Protein AF-A0A8I0L3X8-F1 (afdb_monomer)

Sequence (88 aa):
IQYRNTDSVSAKRLAEYYGKNIYVVQNPPAEPLTRVELDDVYELPYQRACHPSYEEEGGVPALREVKFSLTSVRGCFGGCSFCALTFH

Mean predicted aligned error: 8.25 Å

Radius of gyration: 18.74 Å; Cα contacts (8 Å, |Δi|>4): 57; chains: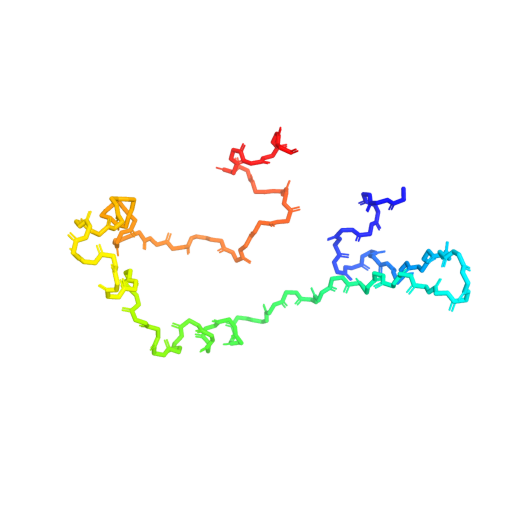 1; bounding box: 41×35×48 Å

pLDDT: mean 83.18, std 13.55, range [44.28, 96.06]

Solvent-accessible surface area (backbone atoms only — not comparable to full-atom values): 6050 Å² total; per-residue (Å²): 115,68,86,62,40,72,46,48,86,70,25,59,72,44,75,45,83,49,83,93,88,39,70,53,70,46,71,47,51,74,72,81,72,53,72,65,61,45,50,56,61,70,66,48,92,66,83,89,64,76,64,73,85,34,54,88,74,72,46,59,72,69,51,71,76,51,70,83,63,78,86,88,68,96,74,80,90,71,78,56,98,84,53,85,68,69,82,118

InterPro domains:
  IPR007197 Radical SAM [SFLDS00029] (2-88)
  IPR013704 UPF0313, N-terminal [PF08497] (2-69)
  IPR022946 Uncharacterised protein family UPF0313 [PTHR32331] (2-88)
  IPR022946 Uncharacterised protein family UPF0313 [SFLDG01069] (2-88)

Secondary structure (DSSP, 8-state):
-GGGGSSTTT---EEEEETTTEEEEEPPPPPPPPHHHHHHHHHS----S--GGGTTTT--HHHHHHTT----SS--SS--TT-GGGG-

Organism: NCBI:txid611301

Foldseek 3Di:
DVVQQLAQPRHDWDWDDDPPRDIDIDHGDDDQDDPVRVVVVVPPPDPLAFDVVCVVVVGDPVCVVCSPPDDPDSDDSLPDPPDPVVVD

Structure (mmCIF, N/CA/C/O backbone):
data_AF-A0A8I0L3X8-F1
#
_entry.id   AF-A0A8I0L3X8-F1
#
loop_
_atom_site.group_PDB
_atom_site.id
_atom_site.type_symbol
_atom_site.label_atom_id
_atom_site.label_alt_id
_atom_site.label_comp_id
_atom_site.label_asym_id
_atom_site.label_entity_id
_atom_site.label_seq_id
_atom_site.pdbx_PDB_ins_code
_atom_site.Cartn_x
_atom_site.Cartn_y
_atom_site.Cartn_z
_atom_site.occupancy
_atom_site.B_iso_or_equiv
_atom_site.auth_seq_id
_atom_site.auth_comp_id
_atom_site.auth_asym_id
_atom_site.auth_atom_id
_atom_site.pdbx_PDB_model_num
ATOM 1 N N . ILE A 1 1 ? 15.357 -14.755 -11.476 1.00 72.00 1 ILE A N 1
ATOM 2 C CA . ILE A 1 1 ? 14.712 -13.703 -12.304 1.00 72.00 1 ILE A CA 1
ATOM 3 C C . ILE A 1 1 ? 13.725 -12.909 -11.455 1.00 72.00 1 ILE A C 1
ATOM 5 O O . ILE A 1 1 ? 13.947 -11.719 -11.296 1.00 72.00 1 ILE A O 1
ATOM 9 N N . GLN A 1 2 ? 12.744 -13.562 -10.825 1.00 72.00 2 GLN A N 1
ATOM 10 C CA . GLN A 1 2 ? 11.741 -12.938 -9.949 1.00 72.00 2 GLN A CA 1
ATOM 11 C C . GLN A 1 2 ? 12.318 -11.981 -8.886 1.00 72.00 2 GLN A C 1
ATOM 13 O O . GLN A 1 2 ? 12.021 -10.799 -8.937 1.00 72.00 2 GLN A O 1
ATOM 18 N N . TYR A 1 3 ? 13.221 -12.442 -8.007 1.00 75.31 3 TYR A N 1
ATOM 19 C CA . TYR A 1 3 ? 13.795 -11.617 -6.920 1.00 75.31 3 TYR A CA 1
ATOM 20 C C . TYR A 1 3 ? 14.512 -10.336 -7.390 1.00 75.31 3 TYR A C 1
ATOM 22 O O . TYR A 1 3 ? 14.642 -9.382 -6.644 1.00 75.31 3 TYR A O 1
ATOM 30 N N . ARG A 1 4 ? 14.988 -10.302 -8.641 1.00 81.56 4 ARG A N 1
ATOM 31 C CA . ARG A 1 4 ? 15.675 -9.133 -9.219 1.00 81.56 4 ARG A CA 1
ATOM 32 C C . ARG A 1 4 ? 14.712 -8.121 -9.851 1.00 81.56 4 ARG A C 1
ATOM 34 O O . ARG A 1 4 ? 15.174 -7.203 -10.511 1.00 81.56 4 ARG A O 1
ATOM 41 N N . ASN A 1 5 ? 13.404 -8.361 -9.773 1.00 84.38 5 ASN A N 1
ATOM 42 C CA . ASN A 1 5 ? 12.376 -7.528 -10.397 1.00 84.38 5 ASN A CA 1
ATOM 43 C C . ASN A 1 5 ? 11.225 -7.215 -9.427 1.00 84.38 5 ASN A C 1
ATOM 45 O O . ASN A 1 5 ? 10.079 -7.078 -9.850 1.00 84.38 5 ASN A O 1
ATOM 49 N N . THR A 1 6 ? 11.520 -7.150 -8.127 1.00 78.50 6 THR A N 1
ATOM 50 C CA . THR A 1 6 ? 10.537 -6.880 -7.065 1.00 78.50 6 THR A CA 1
ATOM 51 C C . THR A 1 6 ? 10.537 -5.433 -6.578 1.00 78.50 6 THR A C 1
ATOM 53 O O . THR A 1 6 ? 9.541 -5.016 -5.995 1.00 78.50 6 THR A O 1
ATOM 56 N N . ASP A 1 7 ? 11.598 -4.659 -6.818 1.00 83.44 7 ASP A N 1
ATOM 57 C CA . ASP A 1 7 ? 11.695 -3.246 -6.432 1.00 83.44 7 ASP A CA 1
ATOM 58 C C . ASP A 1 7 ? 11.597 -2.302 -7.643 1.00 83.44 7 ASP A C 1
ATOM 60 O O . ASP A 1 7 ? 11.961 -2.672 -8.758 1.00 83.44 7 ASP A O 1
ATOM 64 N N . SER A 1 8 ? 11.108 -1.076 -7.430 1.00 85.94 8 SER A N 1
ATOM 65 C CA . SER A 1 8 ? 10.905 -0.081 -8.497 1.00 85.94 8 SER A CA 1
ATOM 66 C C . SER A 1 8 ? 12.202 0.353 -9.189 1.00 85.94 8 SER A C 1
ATOM 68 O O . SER A 1 8 ? 12.181 0.702 -10.366 1.00 85.94 8 SER A O 1
ATOM 70 N N . VAL A 1 9 ? 13.339 0.262 -8.490 1.00 86.19 9 VAL A N 1
ATOM 71 C CA . VAL A 1 9 ? 14.634 0.765 -8.963 1.00 86.19 9 VAL A CA 1
ATOM 72 C C . VAL A 1 9 ? 15.298 -0.214 -9.933 1.00 86.19 9 VAL A C 1
ATOM 74 O O . VAL A 1 9 ? 15.841 0.192 -10.962 1.00 86.19 9 VAL A O 1
ATOM 77 N N . SER A 1 10 ? 15.301 -1.506 -9.603 1.00 87.50 10 SER A N 1
ATOM 78 C CA . SER A 1 10 ? 16.050 -2.529 -10.341 1.00 87.50 10 SER A CA 1
ATOM 79 C C . SER A 1 10 ? 15.190 -3.356 -11.301 1.00 87.50 10 SER A C 1
ATOM 81 O O . SER A 1 10 ? 15.729 -3.970 -12.235 1.00 87.50 10 SER A O 1
ATOM 83 N N . ALA A 1 11 ? 13.865 -3.351 -11.115 1.00 88.81 11 ALA A N 1
ATOM 84 C CA . ALA A 1 11 ? 12.957 -4.156 -11.913 1.00 88.81 11 ALA A CA 1
ATOM 85 C C . ALA A 1 11 ? 12.851 -3.710 -13.370 1.00 88.81 11 ALA A C 1
ATOM 87 O O . ALA A 1 11 ? 12.909 -2.537 -13.734 1.00 88.81 11 ALA A O 1
ATOM 88 N N . LYS A 1 12 ? 12.620 -4.700 -14.228 1.00 90.56 12 LYS A N 1
ATOM 89 C CA . LYS A 1 12 ? 12.364 -4.536 -15.654 1.00 90.56 12 LYS A CA 1
ATOM 90 C C . LYS A 1 12 ? 11.030 -5.172 -16.005 1.00 90.56 12 LYS A C 1
ATOM 92 O O . LYS A 1 12 ? 10.560 -6.083 -15.329 1.00 90.56 12 LYS A O 1
ATOM 97 N N . ARG A 1 13 ? 10.436 -4.711 -17.107 1.00 91.88 13 ARG A N 1
ATOM 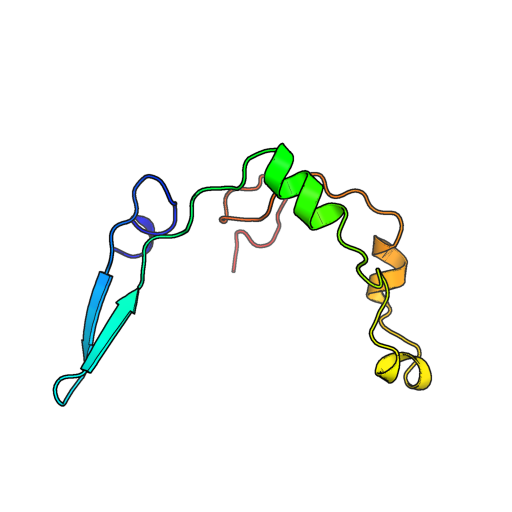98 C CA . ARG A 1 13 ? 9.241 -5.346 -17.663 1.00 91.88 13 ARG A CA 1
ATOM 99 C C . ARG A 1 13 ? 9.582 -6.781 -18.058 1.00 91.88 13 ARG A C 1
ATOM 101 O O . ARG A 1 13 ? 10.525 -6.998 -18.820 1.00 91.88 13 ARG A O 1
ATOM 108 N N . LEU A 1 14 ? 8.801 -7.733 -17.562 1.00 91.81 14 LEU A N 1
ATOM 109 C CA . LEU A 1 14 ? 8.900 -9.139 -17.939 1.00 91.81 14 LEU A CA 1
ATOM 110 C C . LEU A 1 14 ? 7.732 -9.482 -18.863 1.00 91.81 14 LEU A C 1
ATOM 112 O O . LEU A 1 14 ? 6.614 -9.013 -18.657 1.00 91.81 14 LEU A O 1
ATOM 116 N N . ALA A 1 15 ? 8.000 -10.278 -19.892 1.00 92.75 15 ALA A N 1
ATOM 117 C CA . ALA A 1 15 ? 6.986 -10.775 -20.808 1.00 92.75 15 ALA A CA 1
ATOM 118 C C . ALA A 1 15 ? 7.187 -12.278 -20.991 1.00 92.75 15 ALA A C 1
ATOM 120 O O . ALA A 1 15 ? 8.256 -12.714 -21.419 1.00 92.75 15 ALA A O 1
ATOM 121 N N . GLU A 1 16 ? 6.164 -13.053 -20.655 1.00 92.25 16 GLU A N 1
ATOM 122 C CA . GLU A 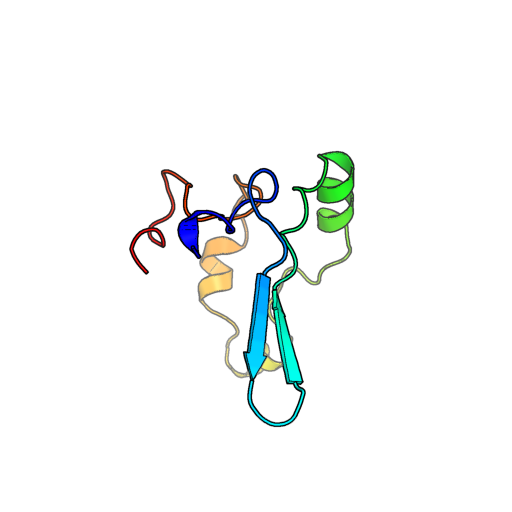1 16 ? 6.143 -14.500 -20.839 1.00 92.25 16 GLU A CA 1
ATOM 123 C C . GLU A 1 16 ? 5.176 -14.847 -21.967 1.00 92.25 16 GLU A C 1
ATOM 125 O O . GLU A 1 16 ? 4.021 -14.418 -21.967 1.00 92.25 16 GLU A O 1
ATOM 130 N N . TYR A 1 17 ? 5.661 -15.598 -22.954 1.00 93.19 17 TYR A N 1
ATOM 131 C CA . TYR A 1 17 ? 4.833 -16.077 -24.053 1.00 93.19 17 TYR A CA 1
ATOM 132 C C . TYR A 1 17 ? 3.994 -17.271 -23.603 1.00 93.19 17 TYR A C 1
ATOM 134 O O . TYR A 1 17 ? 4.532 -18.254 -23.095 1.00 93.19 17 TYR A O 1
ATOM 142 N N . TYR A 1 18 ? 2.690 -17.213 -23.855 1.00 90.19 18 TYR A N 1
ATOM 143 C CA . TYR A 1 18 ? 1.750 -18.260 -23.487 1.00 90.19 18 TYR A CA 1
ATOM 144 C C . TYR A 1 18 ? 0.866 -18.655 -24.678 1.00 90.19 18 TYR A C 1
ATOM 146 O O . TYR A 1 18 ? -0.045 -17.933 -25.079 1.00 90.19 18 TYR A O 1
ATOM 154 N N . GLY A 1 19 ? 1.101 -19.845 -25.239 1.00 86.00 19 GLY A N 1
ATOM 155 C CA . GLY A 1 19 ? 0.209 -20.458 -26.230 1.00 86.00 19 GLY A CA 1
ATOM 156 C C . GLY A 1 19 ? -0.056 -19.597 -27.474 1.00 86.00 19 GLY A C 1
ATOM 157 O O . GLY A 1 19 ? 0.865 -19.038 -28.045 1.00 86.00 19 GLY A O 1
ATOM 158 N N . LYS A 1 20 ? -1.312 -19.549 -27.943 1.00 81.44 20 LYS A N 1
ATOM 159 C CA . LYS A 1 20 ? -1.753 -18.945 -29.220 1.00 81.44 20 LYS A CA 1
ATOM 160 C C . LYS A 1 20 ? -1.590 -17.410 -29.262 1.00 81.44 20 LYS A C 1
ATOM 162 O O . LYS A 1 20 ? -2.588 -16.696 -29.253 1.00 81.44 20 LYS A O 1
ATOM 167 N N . ASN A 1 21 ? -0.360 -16.905 -29.350 1.00 87.50 21 ASN A N 1
ATOM 168 C CA . ASN A 1 21 ? -0.040 -15.475 -29.476 1.00 87.50 21 ASN A CA 1
ATOM 169 C C . ASN A 1 21 ? -0.459 -14.600 -28.277 1.00 87.50 21 ASN A C 1
ATOM 171 O O . ASN A 1 21 ? -0.798 -13.431 -28.461 1.00 87.50 21 ASN A O 1
ATOM 175 N N . ILE A 1 22 ? -0.438 -15.134 -27.052 1.00 93.88 22 ILE A N 1
ATOM 176 C CA . ILE A 1 22 ? -0.713 -14.354 -25.836 1.00 93.88 22 ILE A CA 1
ATOM 177 C C . ILE A 1 22 ? 0.600 -14.104 -25.098 1.00 93.88 22 ILE A C 1
ATOM 179 O O . ILE A 1 22 ? 1.455 -14.983 -25.019 1.00 93.88 22 ILE A O 1
ATOM 183 N N . TYR A 1 23 ? 0.748 -12.904 -24.541 1.00 93.75 23 TYR A N 1
ATOM 184 C CA . TYR A 1 23 ? 1.828 -12.573 -23.621 1.00 93.75 23 TYR A CA 1
ATOM 185 C C . TYR A 1 23 ? 1.251 -12.188 -22.266 1.00 93.75 23 TYR A C 1
ATOM 187 O O . TYR A 1 23 ? 0.354 -11.347 -22.186 1.00 93.75 23 TYR A O 1
ATOM 195 N N . VAL A 1 24 ? 1.804 -12.761 -21.201 1.00 92.75 24 VAL A N 1
ATOM 196 C CA . VAL A 1 24 ? 1.615 -12.251 -19.844 1.00 92.75 24 VAL A CA 1
ATOM 197 C C . VAL A 1 24 ? 2.709 -11.225 -19.597 1.00 92.75 24 VAL A C 1
ATOM 199 O O . VAL A 1 24 ? 3.895 -11.548 -19.647 1.00 92.75 24 VAL A O 1
ATOM 202 N N . VAL A 1 25 ? 2.314 -9.972 -19.374 1.00 92.00 25 VAL A N 1
ATOM 203 C CA . VAL A 1 25 ? 3.247 -8.864 -19.150 1.00 92.00 25 VAL A CA 1
ATOM 204 C C . VAL A 1 25 ? 3.194 -8.443 -17.691 1.00 92.00 25 VAL A C 1
ATOM 206 O O . VAL A 1 25 ? 2.179 -7.933 -17.221 1.00 92.00 25 VAL A O 1
ATOM 209 N N . GLN A 1 26 ? 4.315 -8.600 -16.993 1.00 90.75 26 GLN A N 1
ATOM 210 C CA . GLN A 1 26 ? 4.520 -8.008 -15.679 1.00 90.75 26 GLN A CA 1
ATOM 211 C C . GLN A 1 26 ? 5.202 -6.652 -15.866 1.00 90.75 26 GLN A C 1
ATOM 213 O O . GLN A 1 26 ? 6.352 -6.568 -16.308 1.00 90.75 26 GLN A O 1
ATOM 218 N N . ASN A 1 27 ? 4.486 -5.575 -15.547 1.00 91.62 27 ASN A N 1
ATOM 219 C CA . ASN A 1 27 ? 5.083 -4.245 -15.511 1.00 91.62 27 ASN A CA 1
ATOM 220 C C . ASN A 1 27 ? 5.986 -4.092 -14.273 1.00 91.62 27 ASN A C 1
ATOM 222 O O . ASN A 1 27 ? 5.721 -4.737 -13.256 1.00 91.62 27 ASN A O 1
ATOM 226 N N . PRO A 1 28 ? 7.036 -3.251 -14.347 1.00 89.38 28 PRO A N 1
ATOM 227 C CA . PRO A 1 28 ? 7.811 -2.883 -13.169 1.00 89.38 28 PRO A CA 1
ATOM 228 C C . PRO A 1 28 ? 6.906 -2.325 -12.057 1.00 89.38 28 PRO A C 1
ATOM 230 O O . PRO A 1 28 ? 5.893 -1.691 -12.377 1.00 89.38 28 PRO A O 1
ATOM 233 N N . PRO A 1 29 ? 7.255 -2.531 -10.774 1.00 84.88 29 PRO A N 1
ATOM 234 C CA . PRO A 1 29 ? 6.581 -1.871 -9.662 1.00 84.88 29 PRO A CA 1
ATOM 235 C C . PRO A 1 29 ? 6.625 -0.347 -9.816 1.00 84.88 29 PRO A C 1
ATOM 237 O O . PRO A 1 29 ? 7.600 0.201 -10.330 1.00 84.88 29 PRO A O 1
ATOM 240 N N . ALA A 1 30 ? 5.575 0.335 -9.361 1.00 87.75 30 ALA A N 1
ATOM 241 C CA . ALA A 1 30 ? 5.565 1.792 -9.311 1.00 87.75 30 ALA A CA 1
ATOM 242 C C . ALA A 1 30 ? 6.560 2.307 -8.262 1.00 87.75 30 ALA A C 1
ATOM 244 O O . ALA A 1 30 ? 6.803 1.643 -7.251 1.00 87.75 30 ALA A O 1
ATOM 245 N N . GLU A 1 31 ? 7.103 3.502 -8.494 1.00 88.38 31 GLU A N 1
ATOM 246 C CA . GLU A 1 31 ? 7.901 4.188 -7.480 1.00 88.38 31 GLU A CA 1
ATOM 247 C C . GLU A 1 31 ? 7.063 4.480 -6.227 1.00 88.38 31 GLU A C 1
ATOM 249 O O . GLU A 1 31 ? 5.854 4.726 -6.334 1.00 88.38 31 GLU A O 1
ATOM 254 N N . PRO A 1 32 ? 7.678 4.473 -5.030 1.00 85.19 32 PRO A N 1
ATOM 255 C CA . PRO A 1 32 ? 6.996 4.892 -3.819 1.00 85.19 32 PRO A CA 1
ATOM 256 C C . PRO A 1 32 ? 6.471 6.322 -3.951 1.00 85.19 32 PRO A C 1
ATOM 258 O O . PRO A 1 32 ? 7.172 7.208 -4.439 1.00 85.19 32 PRO A O 1
ATOM 261 N N . LEU A 1 33 ? 5.260 6.551 -3.441 1.00 89.50 33 LEU A N 1
ATOM 262 C CA . LEU A 1 33 ? 4.676 7.887 -3.380 1.00 89.50 33 LEU A CA 1
ATOM 263 C C . LEU A 1 33 ? 5.575 8.845 -2.594 1.00 89.50 33 LEU A C 1
ATOM 265 O O . LEU A 1 33 ? 6.182 8.487 -1.568 1.00 89.50 33 LEU A O 1
ATOM 269 N N . THR A 1 34 ? 5.600 10.099 -3.037 1.00 92.56 34 THR A N 1
ATOM 270 C CA . THR A 1 34 ? 6.167 11.191 -2.249 1.00 92.56 34 THR A CA 1
ATOM 271 C C . THR A 1 34 ? 5.405 11.347 -0.930 1.00 92.56 34 THR A C 1
ATOM 273 O O . THR A 1 34 ? 4.330 10.788 -0.718 1.00 92.56 34 THR A O 1
ATOM 276 N N . ARG A 1 35 ? 5.974 12.099 0.021 1.00 90.62 35 ARG A N 1
ATOM 277 C CA . ARG A 1 35 ? 5.277 12.382 1.285 1.00 90.62 35 ARG A CA 1
ATOM 278 C C . ARG A 1 35 ? 3.923 13.055 1.041 1.00 90.62 35 ARG A C 1
ATOM 280 O O . ARG A 1 35 ? 2.958 12.585 1.612 1.00 90.62 35 ARG A O 1
ATOM 287 N N . VAL A 1 36 ? 3.880 14.072 0.182 1.00 96.06 36 VAL A N 1
ATOM 288 C CA . VAL A 1 36 ? 2.654 14.832 -0.100 1.00 96.06 36 VAL A CA 1
ATOM 289 C C . VAL A 1 36 ? 1.593 13.934 -0.731 1.00 96.06 36 VAL A C 1
ATOM 291 O O . VAL A 1 36 ? 0.499 13.846 -0.202 1.00 96.06 36 VAL A O 1
ATOM 294 N N . GLU A 1 37 ? 1.943 13.170 -1.771 1.00 94.75 37 GLU A N 1
ATOM 295 C CA . GLU A 1 37 ? 0.989 12.249 -2.409 1.00 94.75 37 GLU A CA 1
ATOM 296 C C . GLU A 1 37 ? 0.457 11.187 -1.438 1.00 94.75 37 GLU A C 1
ATOM 298 O O . GLU A 1 37 ? -0.704 10.793 -1.515 1.00 94.75 37 GLU A O 1
ATOM 303 N N . LEU A 1 38 ? 1.301 10.695 -0.524 1.00 91.69 38 LEU A N 1
ATOM 304 C CA . LEU A 1 38 ? 0.851 9.753 0.493 1.00 91.69 38 LEU A CA 1
ATOM 305 C C . LEU A 1 38 ? -0.097 10.423 1.493 1.00 91.69 38 LEU A C 1
ATOM 307 O O . LEU A 1 38 ? -1.117 9.829 1.829 1.00 91.69 38 LEU A O 1
ATOM 311 N N . ASP A 1 39 ? 0.233 11.626 1.958 1.00 92.19 39 ASP A N 1
ATOM 312 C CA . ASP A 1 39 ? -0.608 12.385 2.884 1.00 92.19 39 ASP A CA 1
ATOM 313 C C . ASP A 1 39 ? -1.986 12.652 2.241 1.00 92.19 39 ASP A C 1
ATOM 315 O O . ASP A 1 39 ? -3.005 12.332 2.853 1.00 92.19 39 ASP A O 1
ATOM 319 N N . ASP A 1 40 ? -2.022 13.056 0.965 1.00 95.44 40 ASP A N 1
ATOM 320 C CA . ASP A 1 40 ? -3.256 13.263 0.191 1.00 95.44 40 ASP A CA 1
ATOM 321 C C . ASP A 1 40 ? -4.132 11.997 0.138 1.00 95.44 40 ASP A C 1
ATOM 323 O O . ASP A 1 40 ? -5.351 12.059 0.317 1.00 95.44 40 ASP A O 1
ATOM 327 N N . VAL A 1 41 ? -3.527 10.817 -0.072 1.00 92.50 41 VAL A N 1
ATOM 328 C CA . VAL A 1 41 ? -4.263 9.541 -0.041 1.00 92.50 41 VAL A CA 1
ATOM 329 C C . VAL A 1 41 ? -4.845 9.287 1.349 1.00 92.50 41 VAL A C 1
ATOM 331 O O . VAL A 1 41 ? -6.001 8.885 1.456 1.00 92.50 41 VAL A O 1
ATOM 334 N N . TYR A 1 42 ? -4.085 9.517 2.421 1.00 90.38 42 TYR A N 1
ATOM 335 C CA . TYR A 1 42 ? -4.557 9.289 3.795 1.00 90.38 42 TYR A CA 1
ATOM 336 C C . TYR A 1 42 ? -5.638 10.287 4.246 1.00 90.38 42 TYR A C 1
ATOM 338 O O . TYR A 1 42 ? -6.440 9.964 5.139 1.00 90.38 42 TYR A O 1
ATOM 346 N N . GLU A 1 43 ? -5.676 11.470 3.634 1.00 94.12 43 GLU A N 1
ATOM 347 C CA . GLU A 1 43 ? -6.688 12.504 3.858 1.00 94.12 43 GLU A CA 1
ATOM 348 C C . GLU A 1 43 ? -8.032 12.203 3.189 1.00 94.12 43 GLU A C 1
ATOM 350 O O . GLU A 1 43 ? -9.052 12.767 3.603 1.00 94.12 43 GLU A O 1
ATOM 355 N N . LEU A 1 44 ? -8.075 11.282 2.218 1.00 95.56 44 LEU A N 1
ATOM 356 C CA . LEU A 1 44 ? -9.331 10.865 1.598 1.00 95.56 44 LEU A CA 1
ATOM 357 C C . LEU A 1 44 ? -10.355 10.428 2.666 1.00 95.56 44 LEU A C 1
ATOM 359 O O . LEU A 1 44 ? -9.988 9.815 3.679 1.00 95.56 44 LEU A O 1
ATOM 363 N N . PRO A 1 45 ? -11.657 10.710 2.454 1.00 94.81 45 PRO A N 1
ATOM 364 C CA . PRO A 1 45 ? -12.715 10.479 3.437 1.00 94.81 45 PRO A CA 1
ATOM 365 C C . PRO A 1 45 ? -13.103 8.994 3.521 1.00 94.81 45 PRO A C 1
ATOM 367 O O . PRO A 1 45 ? -14.249 8.608 3.293 1.00 94.81 45 PRO A O 1
ATOM 370 N N . TYR A 1 46 ? -12.137 8.133 3.836 1.00 90.44 46 TYR A N 1
ATOM 371 C CA . TYR A 1 46 ? -12.376 6.721 4.081 1.00 90.44 46 TYR A CA 1
ATOM 372 C C . TYR A 1 46 ? -13.293 6.533 5.288 1.00 90.44 46 TYR A C 1
ATOM 374 O O . TYR A 1 46 ? -13.197 7.244 6.287 1.00 90.44 46 TYR A O 1
ATOM 382 N N . GLN A 1 47 ? -14.123 5.492 5.232 1.00 89.69 47 GLN A N 1
ATOM 383 C CA . GLN A 1 47 ? -15.052 5.157 6.310 1.00 89.69 47 GLN A CA 1
ATOM 384 C C . GLN A 1 47 ? -14.335 4.828 7.633 1.00 89.69 47 GLN A C 1
ATOM 386 O O . GLN A 1 47 ? -14.925 4.971 8.699 1.00 89.69 47 GLN A O 1
ATOM 391 N N . ARG A 1 48 ? -13.061 4.396 7.574 1.00 87.50 48 ARG A N 1
ATOM 392 C CA . ARG A 1 48 ? -12.232 4.002 8.736 1.00 87.50 48 ARG A CA 1
ATOM 393 C C . ARG A 1 48 ? -12.963 3.036 9.690 1.00 87.50 48 ARG A C 1
ATOM 395 O O . ARG A 1 48 ? -12.718 3.024 10.894 1.00 87.50 48 ARG A O 1
ATOM 402 N N . ALA A 1 49 ? -13.855 2.219 9.136 1.00 89.31 49 ALA A N 1
ATOM 403 C CA . ALA A 1 49 ? -14.641 1.210 9.828 1.00 89.31 49 ALA A CA 1
ATOM 404 C C . ALA A 1 49 ? -14.884 0.016 8.896 1.00 89.31 49 ALA A C 1
ATOM 406 O O . ALA A 1 49 ? -14.615 0.091 7.694 1.00 89.31 49 ALA A O 1
ATOM 407 N N . CYS A 1 50 ? -15.383 -1.091 9.446 1.00 90.25 50 CYS A N 1
ATOM 408 C CA . CYS A 1 50 ? -15.833 -2.208 8.626 1.00 90.25 50 CYS A CA 1
ATOM 409 C C . CYS A 1 50 ? -17.042 -1.800 7.773 1.00 90.25 50 CYS A C 1
ATOM 411 O O . CYS A 1 50 ? -17.788 -0.885 8.118 1.00 90.25 50 CYS A O 1
ATOM 413 N N . HIS A 1 51 ? -17.230 -2.496 6.653 1.00 91.94 51 HIS A N 1
ATOM 414 C CA . HIS A 1 51 ? -18.404 -2.298 5.811 1.00 91.94 51 HIS A CA 1
ATOM 415 C C . HIS A 1 51 ? -19.687 -2.614 6.612 1.00 91.94 51 HIS A C 1
ATOM 417 O O . HIS A 1 51 ? -19.680 -3.610 7.341 1.00 91.94 51 HIS A O 1
ATOM 423 N N . PRO A 1 52 ? -20.786 -1.844 6.461 1.00 92.38 52 PRO A N 1
ATOM 424 C CA . PRO A 1 52 ? -21.997 -2.010 7.276 1.00 92.38 52 PRO A CA 1
ATOM 425 C C . PRO A 1 52 ? -22.608 -3.415 7.228 1.00 92.38 52 PRO A C 1
ATOM 427 O O . PRO A 1 52 ? -23.191 -3.871 8.199 1.00 92.38 52 PRO A O 1
ATOM 430 N N . SER A 1 53 ? -22.408 -4.145 6.124 1.00 94.06 53 SER A N 1
ATOM 431 C CA . SER A 1 53 ? -22.844 -5.545 5.990 1.00 94.06 53 SER A CA 1
ATOM 432 C C . SER A 1 53 ? -22.328 -6.468 7.099 1.00 94.06 53 SER A C 1
ATOM 434 O O . SER A 1 53 ? -22.949 -7.491 7.346 1.00 94.06 53 SER A O 1
ATOM 436 N N . TYR A 1 54 ? -21.206 -6.138 7.745 1.00 92.88 54 TYR A N 1
ATOM 437 C CA . TYR A 1 54 ? -20.657 -6.950 8.829 1.00 92.88 54 TYR A CA 1
ATOM 438 C C . TYR A 1 54 ? -21.256 -6.607 10.196 1.00 92.88 54 TYR A C 1
ATOM 440 O O . TYR A 1 54 ? -20.983 -7.319 11.155 1.00 92.88 54 TYR A O 1
ATOM 448 N N . GLU A 1 55 ? -22.041 -5.533 10.329 1.00 89.3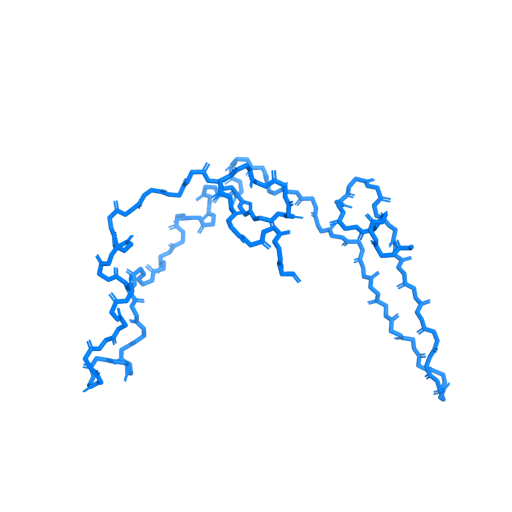8 55 GLU A N 1
ATOM 449 C CA . GLU A 1 55 ? -22.596 -5.116 11.625 1.00 89.38 55 GLU A CA 1
ATOM 450 C C . GLU A 1 55 ? -23.567 -6.157 12.192 1.00 89.38 55 GLU A C 1
ATOM 452 O O . GLU A 1 55 ? -23.502 -6.461 13.383 1.00 89.38 55 GLU A O 1
ATOM 457 N N . GLU A 1 56 ? -24.394 -6.769 11.338 1.00 91.56 56 GLU A N 1
ATOM 458 C CA . GLU A 1 56 ? -25.323 -7.841 11.729 1.00 91.56 56 GLU A CA 1
ATOM 459 C C . GLU A 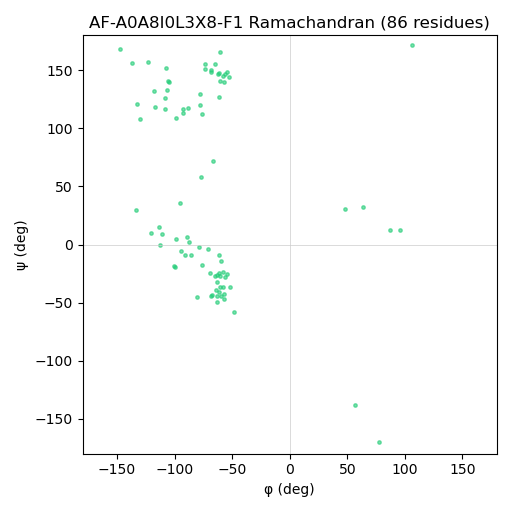1 56 ? -24.592 -9.110 12.202 1.00 91.56 56 GLU A C 1
ATOM 461 O O . GLU A 1 56 ? -25.092 -9.839 13.056 1.00 91.56 56 GLU A O 1
ATOM 466 N N . GLU A 1 57 ? -23.371 -9.337 11.709 1.00 92.06 57 GLU A N 1
ATOM 467 C CA . GLU A 1 57 ? -22.501 -10.458 12.085 1.00 92.06 57 GLU A CA 1
ATOM 468 C C . GLU A 1 57 ? -21.595 -10.137 13.293 1.00 92.06 57 GLU A C 1
ATOM 470 O O . GLU A 1 57 ? -20.736 -10.936 13.670 1.00 92.06 57 GLU A O 1
ATOM 475 N N . GLY A 1 58 ? -21.778 -8.974 13.932 1.00 90.69 58 GLY A N 1
ATOM 476 C CA . GLY A 1 58 ? -20.986 -8.544 15.092 1.00 90.69 58 GLY A CA 1
ATOM 477 C C . GLY A 1 58 ? -19.691 -7.796 14.746 1.00 90.69 58 GLY A C 1
ATOM 478 O O . GLY A 1 58 ? -18.861 -7.550 15.625 1.00 90.69 58 GLY A O 1
ATOM 479 N N . GLY A 1 59 ? -19.526 -7.391 13.488 1.00 91.50 59 GLY A N 1
ATOM 480 C CA . GLY A 1 59 ? -18.393 -6.622 12.982 1.00 91.50 59 GLY A CA 1
ATOM 481 C C . GLY A 1 59 ? -17.133 -7.458 12.754 1.00 91.50 59 GLY A C 1
ATOM 482 O O . GLY A 1 59 ? -17.136 -8.682 12.811 1.00 91.50 59 GLY A O 1
ATOM 483 N N . VAL A 1 60 ? -16.013 -6.778 12.493 1.00 93.38 60 VAL A N 1
ATOM 484 C CA . VAL A 1 60 ? -14.698 -7.418 12.318 1.00 93.38 60 VAL A CA 1
ATOM 485 C C . VAL A 1 60 ? -13.906 -7.299 13.628 1.00 93.38 60 VAL A C 1
ATOM 487 O O . VAL A 1 60 ? -13.443 -6.199 13.939 1.00 93.38 60 VAL A O 1
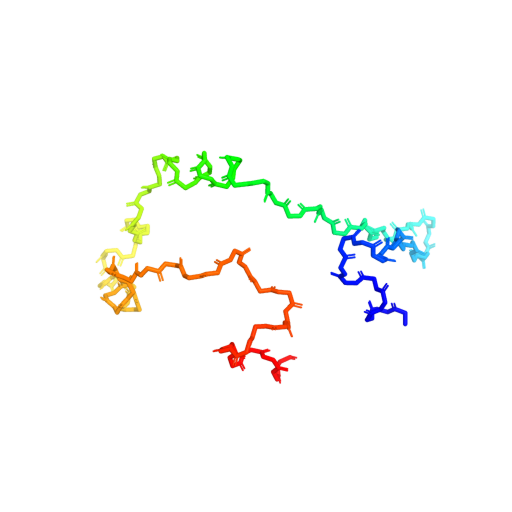ATOM 490 N N . PRO A 1 61 ? -13.682 -8.386 14.397 1.00 91.06 61 PRO A N 1
ATOM 491 C CA . PRO A 1 61 ? -13.046 -8.306 15.718 1.00 91.06 61 PRO A CA 1
ATOM 492 C C . PRO A 1 61 ? -11.652 -7.668 15.704 1.00 91.06 61 PRO A C 1
ATOM 494 O O . PRO A 1 61 ? -11.311 -6.904 16.607 1.00 91.06 61 PRO A O 1
ATOM 497 N N . ALA A 1 62 ? -10.869 -7.927 14.651 1.00 88.25 62 ALA A N 1
ATOM 498 C CA . ALA A 1 62 ? -9.531 -7.362 14.478 1.00 88.25 62 ALA A CA 1
ATOM 499 C C . ALA A 1 62 ? -9.537 -5.825 14.409 1.00 88.25 62 ALA A C 1
ATOM 501 O O . ALA A 1 62 ? -8.566 -5.192 14.818 1.00 88.25 62 ALA A O 1
ATOM 502 N N . LEU A 1 63 ? -10.641 -5.212 13.963 1.00 89.56 63 LEU A N 1
ATOM 503 C CA . LEU A 1 63 ? -10.767 -3.757 13.901 1.00 89.56 63 LEU A CA 1
ATOM 504 C 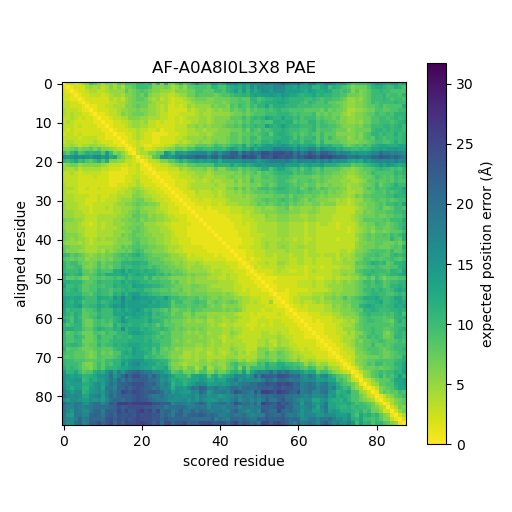C . LEU A 1 63 ? -10.690 -3.125 15.294 1.00 89.56 63 LEU A C 1
ATOM 506 O O . LEU A 1 63 ? -10.157 -2.028 15.426 1.00 89.56 63 LEU A O 1
ATOM 510 N N . ARG A 1 64 ? -11.173 -3.814 16.339 1.00 88.25 64 ARG A N 1
ATOM 511 C CA . ARG A 1 64 ? -11.112 -3.320 17.723 1.00 88.25 64 ARG A CA 1
ATOM 512 C C . ARG A 1 64 ? -9.673 -3.126 18.194 1.00 88.25 64 ARG A C 1
ATOM 514 O O . ARG A 1 64 ? -9.393 -2.130 18.850 1.00 88.25 64 ARG A O 1
ATOM 521 N N . GLU A 1 65 ? -8.794 -4.058 17.838 1.00 89.56 65 GLU A N 1
ATOM 522 C CA . GLU A 1 65 ? -7.379 -4.032 18.216 1.00 89.56 65 GLU A CA 1
ATOM 523 C C . GLU A 1 65 ? -6.641 -2.874 17.532 1.00 89.56 65 GLU A C 1
ATOM 525 O O . GLU A 1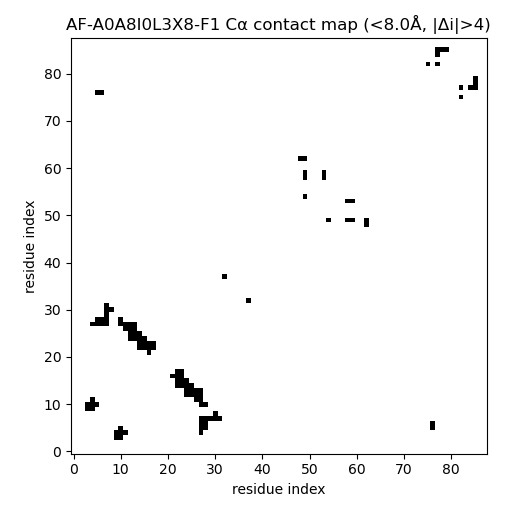 65 ? -5.883 -2.141 18.161 1.00 89.56 65 GLU A O 1
ATOM 530 N N . VAL A 1 66 ? -6.903 -2.664 16.239 1.00 88.75 66 VAL A N 1
ATOM 531 C CA . VAL A 1 66 ? -6.141 -1.706 15.422 1.00 88.75 66 VAL A CA 1
ATOM 532 C C . VAL A 1 66 ? -6.767 -0.310 15.339 1.00 88.75 66 VAL A C 1
ATOM 534 O O . VAL A 1 66 ? -6.144 0.592 14.782 1.00 88.75 66 VAL A O 1
ATOM 537 N N . LYS A 1 67 ? -7.971 -0.092 15.893 1.00 88.50 67 LYS A N 1
ATOM 538 C CA . LYS A 1 67 ? -8.772 1.142 15.720 1.00 88.50 67 LYS A CA 1
ATOM 539 C C . LYS A 1 67 ? -8.015 2.436 16.028 1.00 88.50 67 LYS A C 1
ATOM 541 O O . LYS A 1 67 ? -8.247 3.447 15.374 1.00 88.50 67 LYS A O 1
ATOM 546 N N . PHE A 1 68 ? -7.144 2.401 17.033 1.00 88.75 68 PHE A N 1
ATOM 547 C CA . PHE A 1 68 ? -6.373 3.559 17.500 1.00 88.75 68 PHE A CA 1
ATOM 548 C C . PHE A 1 68 ? -4.871 3.409 17.243 1.00 88.75 68 PHE A C 1
ATOM 550 O O . PHE A 1 68 ? -4.060 4.119 17.836 1.00 88.75 68 PHE A O 1
ATOM 557 N N . SER A 1 69 ? -4.493 2.458 16.389 1.00 87.44 69 SER A N 1
ATOM 558 C CA . SER A 1 69 ? -3.101 2.248 16.012 1.00 87.44 69 SER A CA 1
ATOM 559 C C . SER A 1 69 ? -2.605 3.351 15.074 1.00 87.44 69 SER A C 1
ATOM 561 O O . SER A 1 69 ? -3.380 3.996 14.366 1.00 87.44 69 SER A O 1
ATOM 563 N N . LEU A 1 70 ? -1.290 3.561 15.077 1.00 83.94 70 LEU A N 1
ATOM 564 C CA . LEU A 1 70 ? -0.608 4.448 14.142 1.00 83.94 70 LEU A CA 1
ATOM 565 C C . LEU A 1 70 ? 0.152 3.612 13.118 1.00 83.94 70 LEU A C 1
ATOM 567 O O . LEU A 1 70 ? 0.900 2.700 13.476 1.00 83.94 70 LEU A O 1
ATOM 571 N N . THR A 1 71 ? 0.013 3.962 11.844 1.00 80.19 71 THR A N 1
ATOM 572 C CA . THR A 1 71 ? 0.791 3.342 10.773 1.00 80.19 71 THR A CA 1
ATOM 573 C C . THR A 1 71 ? 2.215 3.900 10.781 1.00 80.19 71 THR A C 1
ATOM 575 O O . THR A 1 71 ? 2.431 5.070 10.477 1.00 80.19 71 THR A O 1
ATOM 578 N N . SER A 1 72 ? 3.205 3.067 11.110 1.00 77.06 72 SER A N 1
ATOM 579 C CA . SER A 1 72 ? 4.622 3.469 11.169 1.00 77.06 72 SER A CA 1
ATOM 580 C C . SER A 1 72 ? 5.389 3.273 9.855 1.00 77.06 72 SER A C 1
ATOM 582 O O . SER A 1 72 ? 6.523 3.736 9.736 1.00 77.06 72 SER A O 1
ATOM 584 N N . VAL A 1 73 ? 4.795 2.605 8.857 1.00 75.19 73 VAL A N 1
ATOM 585 C CA . VAL A 1 73 ? 5.447 2.287 7.576 1.00 75.19 73 VAL A CA 1
ATOM 586 C C . VAL A 1 73 ? 4.563 2.511 6.361 1.00 75.19 73 VAL A C 1
ATOM 588 O O . VAL A 1 73 ? 3.343 2.438 6.424 1.00 75.19 73 VAL A O 1
ATOM 591 N N . ARG A 1 74 ? 5.202 2.729 5.212 1.00 76.38 74 ARG A N 1
ATOM 592 C CA . ARG A 1 74 ? 4.553 3.052 3.934 1.00 76.38 74 ARG A CA 1
ATOM 593 C C . ARG A 1 74 ? 4.319 1.815 3.052 1.00 76.38 74 ARG A C 1
ATOM 595 O O . 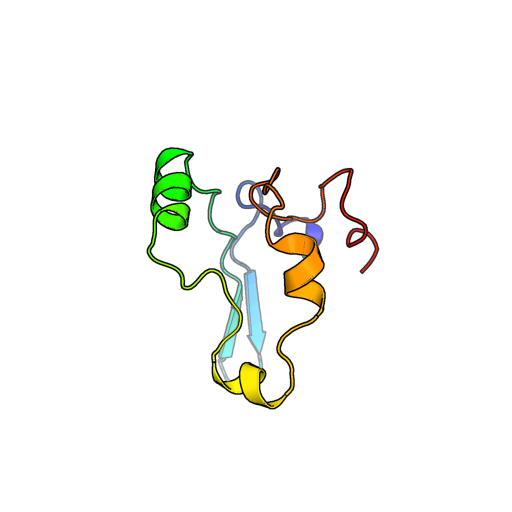ARG A 1 74 ? 4.452 1.892 1.838 1.00 76.38 74 ARG A O 1
ATOM 602 N N . GLY A 1 75 ? 4.005 0.675 3.669 1.00 65.12 75 GLY A N 1
ATOM 603 C CA . GLY A 1 75 ? 3.833 -0.620 2.997 1.00 65.12 75 GLY A CA 1
ATOM 604 C C . GLY A 1 75 ? 4.982 -1.606 3.235 1.00 65.12 75 GLY A C 1
ATOM 605 O O . GLY A 1 75 ? 5.999 -1.272 3.842 1.00 65.12 75 GLY A O 1
ATOM 606 N N . CYS A 1 76 ? 4.791 -2.849 2.783 1.00 60.66 76 CYS A N 1
ATOM 607 C CA . CYS A 1 76 ? 5.747 -3.946 2.924 1.00 60.66 76 CYS A CA 1
ATOM 608 C C . CYS A 1 76 ? 6.209 -4.412 1.538 1.00 60.66 76 CYS A C 1
ATOM 610 O O . CYS A 1 76 ? 5.397 -4.896 0.756 1.00 60.66 76 CYS A O 1
ATOM 612 N N . PHE A 1 77 ? 7.510 -4.301 1.254 1.00 55.34 77 PHE A N 1
ATOM 613 C CA . PHE A 1 77 ? 8.145 -4.933 0.083 1.00 55.34 77 PHE A CA 1
ATOM 614 C C . PHE A 1 77 ? 8.856 -6.260 0.445 1.00 55.34 77 PHE A C 1
ATOM 616 O O . PHE A 1 77 ? 9.487 -6.890 -0.394 1.00 55.34 77 PHE A O 1
ATOM 623 N N . GLY A 1 78 ? 8.744 -6.715 1.701 1.00 54.81 78 GLY A N 1
ATOM 624 C CA . GLY A 1 78 ? 9.461 -7.893 2.212 1.00 54.81 78 GLY A CA 1
ATOM 625 C C . GLY A 1 78 ? 10.769 -7.578 2.955 1.00 54.81 78 GLY A C 1
ATOM 626 O O . GLY A 1 78 ? 11.542 -8.485 3.230 1.00 54.81 78 GLY A O 1
ATOM 627 N N . GLY A 1 79 ? 11.019 -6.308 3.303 1.00 53.12 79 GLY A N 1
ATOM 628 C CA . GLY A 1 79 ? 12.232 -5.857 4.012 1.00 53.12 79 GLY A CA 1
ATOM 629 C C . GLY A 1 79 ? 11.995 -5.172 5.365 1.00 53.12 79 GLY A C 1
ATOM 630 O O . GLY A 1 79 ? 12.906 -4.559 5.914 1.00 53.12 79 GLY A O 1
ATOM 631 N N . CYS A 1 80 ? 10.775 -5.206 5.903 1.00 59.94 80 CYS A N 1
ATOM 632 C CA . CYS A 1 80 ? 10.468 -4.553 7.176 1.00 59.94 80 CYS A CA 1
ATOM 633 C C . CYS A 1 80 ? 10.977 -5.392 8.361 1.00 59.94 80 CYS A C 1
ATOM 635 O O . CYS A 1 80 ? 10.482 -6.496 8.577 1.00 59.94 80 CYS A O 1
ATOM 637 N N . SER A 1 81 ? 11.880 -4.840 9.184 1.00 55.94 81 SER A N 1
ATOM 638 C CA . SER A 1 81 ? 12.486 -5.523 10.349 1.00 55.94 81 SER A CA 1
ATOM 639 C C . SER A 1 81 ? 11.499 -5.990 11.428 1.00 55.94 81 SER A C 1
ATOM 641 O O . SER A 1 81 ? 11.869 -6.752 12.312 1.00 55.94 81 SER A O 1
ATOM 643 N N . PHE A 1 82 ? 10.255 -5.514 11.383 1.00 58.38 82 PHE A N 1
ATOM 644 C CA . PHE A 1 82 ? 9.192 -5.822 12.344 1.00 58.38 82 PHE A CA 1
ATOM 645 C C . PHE A 1 82 ? 8.057 -6.656 11.722 1.00 58.38 82 PHE A C 1
ATOM 647 O O . PHE A 1 82 ? 7.081 -6.967 12.401 1.00 58.38 82 PHE A O 1
ATOM 654 N N . CYS A 1 83 ? 8.137 -6.993 10.429 1.00 56.12 83 CYS A N 1
ATOM 655 C CA . CYS A 1 83 ? 7.078 -7.726 9.746 1.00 56.12 83 CYS A CA 1
ATOM 656 C C . CYS A 1 83 ? 7.339 -9.238 9.798 1.00 56.12 83 CYS A C 1
ATOM 658 O O . CYS A 1 83 ? 8.289 -9.735 9.192 1.00 56.12 83 CYS A O 1
ATOM 660 N N . ALA A 1 84 ? 6.449 -9.979 10.465 1.00 55.78 84 ALA A N 1
ATOM 661 C CA . ALA A 1 84 ? 6.469 -11.445 10.525 1.00 55.78 84 ALA A CA 1
ATOM 662 C C . ALA A 1 84 ? 6.090 -12.126 9.190 1.00 55.78 84 ALA A C 1
ATOM 664 O O . ALA A 1 84 ? 6.147 -13.348 9.079 1.00 55.78 84 ALA A O 1
ATOM 665 N N . LEU A 1 85 ? 5.714 -11.352 8.162 1.00 53.00 85 LEU A N 1
ATOM 666 C CA . LEU A 1 85 ? 5.389 -11.870 6.827 1.00 53.00 85 LEU A CA 1
ATOM 667 C C . LEU A 1 85 ? 6.626 -12.198 5.980 1.00 53.00 85 LEU A C 1
ATOM 669 O O . LEU A 1 85 ? 6.475 -12.706 4.880 1.00 53.00 85 LEU A O 1
ATOM 673 N N . THR A 1 86 ? 7.837 -11.951 6.483 1.00 46.31 86 THR A N 1
ATOM 674 C CA . THR A 1 86 ? 9.106 -12.289 5.809 1.00 46.31 86 THR A CA 1
ATOM 675 C C . THR A 1 86 ? 9.308 -13.792 5.555 1.00 46.31 86 THR A C 1
ATOM 677 O O . THR A 1 86 ? 10.228 -14.155 4.830 1.00 46.31 86 THR A O 1
ATOM 680 N N . PHE A 1 87 ? 8.454 -14.660 6.113 1.00 44.28 87 PHE A N 1
ATOM 681 C CA . PHE A 1 87 ? 8.518 -16.121 5.972 1.00 44.28 87 PHE A CA 1
ATOM 682 C C . PHE A 1 87 ? 7.386 -16.753 5.135 1.00 44.28 87 PHE A C 1
ATOM 684 O O . PHE A 1 87 ? 7.275 -17.979 5.136 1.00 44.28 87 PHE A O 1
ATOM 691 N N . HIS A 1 88 ? 6.551 -15.960 4.454 1.00 47.12 88 HIS A N 1
ATOM 692 C CA . HIS A 1 88 ? 5.566 -16.470 3.484 1.00 47.12 88 HIS A CA 1
ATOM 693 C C . HIS A 1 88 ? 6.106 -16.345 2.059 1.00 47.12 88 HIS A C 1
ATOM 695 O O . HIS A 1 88 ? 5.891 -17.294 1.274 1.00 47.12 88 HIS A O 1
#